Protein AF-A0A210PUD1-F1 (afdb_monomer_lite)

Radius of gyration: 19.74 Å; chains: 1; bounding box: 50×40×45 Å

Structure (mmCIF, N/CA/C/O backbone):
data_AF-A0A210PUD1-F1
#
_entry.id   AF-A0A210PUD1-F1
#
loop_
_atom_site.group_PDB
_atom_site.id
_atom_site.type_symbol
_atom_site.label_atom_id
_atom_site.label_alt_id
_atom_site.label_comp_id
_atom_site.label_asym_id
_atom_site.label_entity_id
_atom_site.label_seq_id
_atom_site.pdbx_PDB_ins_code
_atom_site.Cartn_x
_atom_site.Cartn_y
_atom_site.Cartn_z
_atom_site.occupancy
_atom_site.B_iso_or_equiv
_atom_site.auth_seq_id
_atom_site.auth_comp_id
_atom_site.auth_asym_id
_atom_site.auth_atom_id
_atom_site.pdbx_PDB_model_num
ATOM 1 N N . MET A 1 1 ? 6.496 -13.284 -6.426 1.00 46.12 1 MET A N 1
ATOM 2 C CA . MET A 1 1 ? 5.867 -13.835 -5.205 1.00 46.12 1 MET A CA 1
ATOM 3 C C . MET A 1 1 ? 4.486 -13.223 -5.067 1.00 46.12 1 MET A C 1
ATOM 5 O O . MET A 1 1 ? 4.353 -12.042 -5.348 1.00 46.12 1 MET A O 1
ATOM 9 N N . LYS A 1 2 ? 3.481 -14.015 -4.686 1.00 56.38 2 LYS A N 1
ATOM 10 C CA . LYS A 1 2 ? 2.115 -13.554 -4.416 1.00 56.38 2 LYS A CA 1
ATOM 11 C C . LYS A 1 2 ? 1.924 -13.528 -2.894 1.00 56.38 2 LYS A C 1
ATOM 13 O O . LYS A 1 2 ? 1.792 -14.590 -2.292 1.00 56.38 2 LYS A O 1
ATOM 18 N N . TYR A 1 3 ? 2.022 -12.351 -2.281 1.00 71.38 3 TYR A N 1
ATOM 19 C CA . TYR A 1 3 ? 1.874 -12.149 -0.833 1.00 71.38 3 TYR A CA 1
ATOM 20 C C . TYR A 1 3 ? 0.449 -11.671 -0.503 1.00 71.38 3 TYR A C 1
ATOM 22 O O . TYR A 1 3 ? -0.275 -11.272 -1.406 1.00 71.38 3 TYR A O 1
ATOM 30 N N . GLY A 1 4 ? 0.016 -11.742 0.759 1.00 75.88 4 GLY A N 1
ATOM 31 C CA . GLY A 1 4 ? -1.255 -11.133 1.194 1.00 75.88 4 GLY A CA 1
ATOM 32 C C . GLY A 1 4 ? -2.496 -12.032 1.203 1.00 75.88 4 GLY A C 1
ATOM 33 O O . GLY A 1 4 ? -3.573 -11.550 1.533 1.00 75.88 4 GLY A O 1
ATOM 34 N N . GLY A 1 5 ? -2.362 -13.327 0.897 1.00 85.25 5 GLY A N 1
ATOM 35 C CA . GLY A 1 5 ? -3.472 -14.288 0.957 1.00 85.25 5 GLY A CA 1
ATOM 36 C C . GLY A 1 5 ? -4.457 -14.185 -0.219 1.00 85.25 5 GLY A C 1
ATOM 37 O O . GLY A 1 5 ? -4.218 -13.431 -1.164 1.00 85.25 5 GLY A O 1
ATOM 38 N N . PRO A 1 6 ? -5.540 -14.980 -0.221 1.00 86.62 6 PRO A N 1
ATOM 39 C CA . PRO A 1 6 ? -6.568 -14.912 -1.258 1.00 86.62 6 PRO A CA 1
ATOM 40 C C . PRO A 1 6 ? -7.353 -13.591 -1.193 1.00 86.62 6 PRO A C 1
ATOM 42 O O . PRO A 1 6 ? -7.507 -13.000 -0.127 1.00 86.62 6 PRO A O 1
ATOM 45 N N . SER A 1 7 ? -7.864 -13.136 -2.339 1.00 91.19 7 SER A N 1
ATOM 46 C CA . SER A 1 7 ? -8.754 -11.974 -2.433 1.00 91.19 7 SER A CA 1
ATOM 47 C C . SER A 1 7 ? -10.137 -12.393 -2.916 1.00 91.19 7 SER A C 1
ATOM 49 O O . SER A 1 7 ? -10.264 -13.125 -3.893 1.00 91.19 7 SER A O 1
ATOM 51 N N . ASP A 1 8 ? -11.167 -11.856 -2.263 1.00 91.19 8 ASP A N 1
ATOM 52 C CA . ASP A 1 8 ? -12.570 -12.002 -2.671 1.00 91.19 8 ASP A CA 1
ATOM 53 C C . ASP A 1 8 ? -13.028 -10.850 -3.596 1.00 91.19 8 ASP A C 1
ATOM 55 O O . ASP A 1 8 ? -14.193 -10.769 -3.987 1.00 91.19 8 ASP A O 1
ATOM 59 N N . VAL A 1 9 ? -12.129 -9.911 -3.920 1.00 94.38 9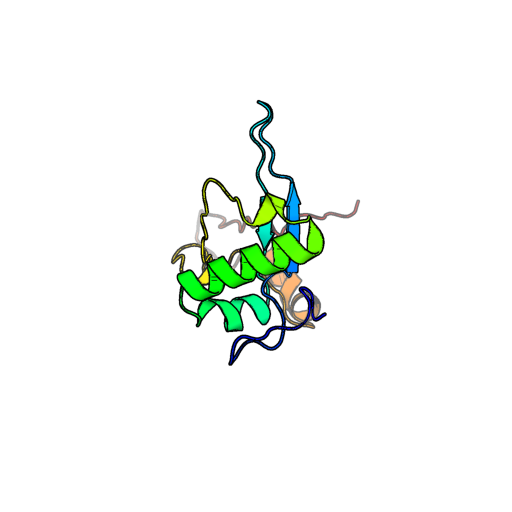 VAL A N 1
ATOM 60 C CA . VAL A 1 9 ? -12.424 -8.718 -4.725 1.00 94.38 9 VAL A CA 1
ATOM 61 C C . VAL A 1 9 ? -12.129 -8.987 -6.198 1.00 94.38 9 VAL A C 1
ATOM 63 O O . VAL A 1 9 ? -11.012 -9.335 -6.575 1.00 94.38 9 VAL A O 1
ATOM 66 N N . SER A 1 10 ? -13.135 -8.771 -7.050 1.00 95.06 10 SER A N 1
ATOM 67 C CA . SER A 1 10 ? -13.013 -8.946 -8.500 1.00 95.06 10 SER A CA 1
ATOM 68 C C . SER A 1 10 ? -11.913 -8.062 -9.096 1.00 95.06 10 SER A C 1
ATOM 70 O O . SER A 1 10 ? -11.894 -6.846 -8.893 1.00 95.06 10 SER A O 1
ATOM 72 N N . GLY A 1 11 ? -11.038 -8.670 -9.899 1.00 93.44 11 GLY A N 1
ATOM 73 C CA . GLY A 1 11 ? -9.895 -7.997 -10.523 1.00 93.44 11 GLY A CA 1
ATOM 74 C C . GLY A 1 11 ? -8.638 -7.933 -9.648 1.00 93.44 11 GLY A C 1
ATOM 75 O O . GLY A 1 11 ? -7.643 -7.366 -10.096 1.00 93.44 11 GLY A O 1
ATOM 76 N N . CYS A 1 12 ? -8.675 -8.519 -8.447 1.00 93.94 12 CYS A N 1
ATOM 77 C CA . CYS A 1 12 ? -7.529 -8.669 -7.557 1.00 93.94 12 CYS A CA 1
ATOM 78 C C . CYS A 1 12 ? -7.272 -10.159 -7.289 1.00 93.94 12 CYS A C 1
ATOM 80 O O . CYS A 1 12 ? -8.097 -10.825 -6.664 1.00 93.94 12 CYS A O 1
ATOM 82 N N . ASP A 1 13 ? -6.125 -10.677 -7.729 1.00 92.69 13 ASP A N 1
ATOM 83 C CA . ASP A 1 13 ? -5.788 -12.105 -7.612 1.00 92.69 13 ASP A CA 1
ATOM 84 C C . ASP A 1 13 ? -5.463 -12.526 -6.173 1.00 92.69 13 ASP A C 1
ATOM 86 O O . ASP A 1 13 ? -5.599 -13.694 -5.810 1.00 92.69 13 ASP A O 1
ATOM 90 N N . VAL A 1 14 ? -4.959 -11.584 -5.375 1.00 93.69 14 VAL A N 1
ATOM 91 C CA . VAL A 1 14 ? -4.518 -11.779 -3.989 1.00 93.69 14 VAL A CA 1
ATOM 92 C C . VAL A 1 14 ? -4.867 -10.566 -3.140 1.00 93.69 14 VAL A C 1
ATOM 94 O O . VAL A 1 14 ? -5.160 -9.489 -3.672 1.00 93.69 14 VAL A O 1
ATOM 97 N N . GLY A 1 15 ? -4.846 -10.743 -1.818 1.00 93.88 15 GLY A N 1
ATOM 98 C CA . GLY A 1 15 ? -5.057 -9.668 -0.855 1.00 93.88 15 GLY A CA 1
ATOM 99 C C . GLY A 1 15 ? -4.077 -8.504 -1.053 1.00 93.88 15 GLY A C 1
ATOM 100 O O . GLY A 1 15 ? -3.076 -8.636 -1.759 1.00 93.88 15 GLY A O 1
ATOM 101 N N . PRO A 1 16 ? -4.357 -7.328 -0.476 1.00 94.50 16 PRO A N 1
ATOM 102 C CA . PRO A 1 16 ? -3.605 -6.113 -0.782 1.00 94.50 16 PRO A CA 1
ATOM 103 C C . PRO A 1 16 ? -2.188 -6.097 -0.190 1.00 94.50 16 PRO A C 1
ATOM 105 O O . PRO A 1 16 ? -1.301 -5.453 -0.739 1.00 94.50 16 PRO A O 1
ATOM 108 N N . LEU A 1 17 ? -1.945 -6.797 0.919 1.00 93.62 17 LEU A N 1
ATOM 109 C CA . LEU A 1 17 ? -0.712 -6.631 1.692 1.00 93.62 17 LEU A CA 1
ATOM 110 C C . LEU A 1 17 ? 0.481 -7.369 1.059 1.00 93.62 17 LEU A C 1
ATOM 112 O O . LEU A 1 17 ? 0.475 -8.596 0.957 1.00 93.62 17 LEU A O 1
ATOM 116 N N . SER A 1 18 ? 1.533 -6.633 0.694 1.00 91.88 18 SER A N 1
ATOM 117 C CA . SER A 1 18 ? 2.841 -7.189 0.302 1.00 91.88 18 SER A CA 1
ATOM 118 C C . SER A 1 18 ? 3.856 -7.188 1.452 1.00 91.88 18 SER A C 1
ATOM 120 O O . SER A 1 18 ? 4.766 -8.016 1.468 1.00 91.88 18 SER A O 1
ATOM 122 N N . GLY A 1 19 ? 3.682 -6.303 2.435 1.00 91.75 19 GLY A N 1
ATOM 123 C CA . GLY A 1 19 ? 4.493 -6.216 3.649 1.00 91.75 19 GLY A CA 1
ATOM 124 C C . GLY A 1 19 ? 3.882 -5.245 4.657 1.00 91.75 19 GLY A C 1
ATOM 125 O O . GLY A 1 19 ? 3.134 -4.346 4.271 1.00 91.75 19 GLY A O 1
ATOM 126 N N . VAL A 1 20 ? 4.181 -5.430 5.944 1.00 93.81 20 VAL A N 1
ATOM 127 C CA . VAL A 1 20 ? 3.689 -4.565 7.027 1.00 93.81 20 VAL A CA 1
ATOM 128 C C . VAL A 1 20 ? 4.812 -4.297 8.023 1.00 93.81 20 VAL A C 1
ATOM 130 O O . VAL A 1 20 ? 5.532 -5.217 8.411 1.00 93.81 20 VAL A O 1
ATOM 133 N N . CYS A 1 21 ? 4.942 -3.042 8.442 1.00 94.25 21 CYS A N 1
ATOM 134 C CA . CYS A 1 21 ? 5.895 -2.594 9.452 1.00 94.25 21 CYS A CA 1
ATOM 135 C C . CYS A 1 21 ? 5.167 -1.940 10.630 1.00 94.25 21 CYS A C 1
ATOM 137 O O . CYS A 1 21 ? 4.181 -1.224 10.441 1.00 94.25 21 CYS A O 1
ATOM 139 N N . ASP A 1 22 ? 5.701 -2.145 11.834 1.00 95.06 22 ASP A N 1
ATOM 140 C CA . ASP A 1 22 ? 5.342 -1.348 13.005 1.00 95.06 22 ASP A CA 1
ATOM 141 C C . ASP A 1 22 ? 5.874 0.082 12.812 1.00 95.06 22 ASP A C 1
ATOM 143 O O . ASP A 1 22 ? 7.051 0.286 12.505 1.00 95.06 22 ASP A O 1
ATOM 147 N N . ALA A 1 23 ? 4.984 1.059 12.948 1.00 95.31 23 ALA A N 1
ATOM 148 C CA . ALA A 1 23 ? 5.281 2.483 12.851 1.00 95.31 23 ALA A CA 1
ATOM 149 C C . ALA A 1 23 ? 4.897 3.230 14.137 1.00 95.31 23 ALA A C 1
ATOM 151 O O . ALA A 1 23 ? 4.607 4.430 14.108 1.00 95.31 23 ALA A O 1
ATOM 152 N N . THR A 1 24 ? 4.887 2.525 15.268 1.00 94.75 24 THR A N 1
ATOM 153 C CA . THR A 1 24 ? 4.648 3.099 16.587 1.00 94.75 24 THR A CA 1
ATOM 154 C C . THR A 1 24 ? 5.632 4.232 16.828 1.00 94.75 24 THR A C 1
ATOM 156 O O . THR A 1 24 ? 6.850 4.077 16.714 1.00 94.75 24 THR A O 1
ATOM 159 N N . THR A 1 25 ? 5.103 5.411 17.146 1.00 94.44 25 THR A N 1
ATOM 160 C CA . THR A 1 25 ? 5.942 6.593 17.337 1.00 94.44 25 THR A CA 1
ATOM 161 C C . THR A 1 25 ? 6.830 6.425 18.574 1.00 94.44 25 THR A C 1
ATOM 163 O O . THR A 1 25 ? 6.453 5.719 19.511 1.00 94.44 25 THR A O 1
ATOM 166 N N . PRO A 1 26 ? 7.959 7.152 18.681 1.00 95.12 26 PRO A N 1
ATOM 167 C CA . PRO A 1 26 ? 8.783 7.133 19.894 1.00 95.12 26 PRO A CA 1
ATOM 168 C C . PRO A 1 26 ? 8.034 7.541 21.174 1.00 95.12 26 PRO A C 1
ATOM 170 O O . PRO A 1 26 ? 8.493 7.258 22.275 1.00 95.12 26 PRO A O 1
ATOM 173 N N . LYS A 1 27 ? 6.884 8.220 21.041 1.00 95.62 27 LYS A N 1
ATOM 174 C CA . LYS A 1 27 ? 6.000 8.603 22.153 1.00 95.62 27 LYS A CA 1
ATOM 175 C C . LYS A 1 27 ? 4.941 7.539 22.485 1.00 95.62 27 LYS A C 1
ATOM 177 O O . LYS A 1 27 ? 4.108 7.784 23.350 1.00 95.62 27 LYS A O 1
ATOM 182 N N . GLY A 1 28 ? 4.962 6.388 21.811 1.00 93.88 28 GLY A N 1
ATOM 183 C CA . GLY A 1 28 ? 4.074 5.255 22.068 1.00 93.88 28 GLY A CA 1
ATOM 184 C C . GLY A 1 28 ? 2.722 5.317 21.359 1.00 93.88 28 GLY A C 1
ATOM 185 O O . GLY A 1 28 ? 1.792 4.650 21.796 1.00 93.88 28 GLY A O 1
ATOM 186 N N . SER A 1 29 ? 2.572 6.115 20.295 1.00 93.75 29 SER A N 1
ATOM 187 C CA . SER A 1 29 ? 1.338 6.111 19.491 1.00 93.75 29 SER A CA 1
ATOM 188 C C . SER A 1 29 ? 1.393 4.962 18.480 1.00 93.75 29 SER A C 1
ATOM 190 O O . SER A 1 29 ? 2.232 5.045 17.582 1.00 93.75 29 SER A O 1
ATOM 192 N N . PRO A 1 30 ? 0.563 3.909 18.608 1.00 92.75 30 PRO A N 1
ATOM 193 C CA . PRO A 1 30 ? 0.664 2.718 17.771 1.00 92.75 30 PRO A CA 1
ATOM 194 C C . PRO A 1 30 ? 0.174 2.985 16.347 1.00 92.75 30 PRO A C 1
ATOM 196 O O . PRO A 1 30 ? -0.858 3.628 16.149 1.00 92.75 30 PRO A O 1
ATOM 199 N N . ALA A 1 31 ? 0.899 2.460 15.362 1.00 94.50 31 ALA A N 1
ATOM 200 C CA . ALA A 1 31 ? 0.511 2.515 13.958 1.00 94.50 31 ALA A CA 1
ATOM 201 C C . ALA A 1 31 ? 1.105 1.333 13.185 1.00 94.50 31 ALA A C 1
ATOM 203 O O . ALA A 1 31 ? 2.183 0.840 13.514 1.00 94.50 31 ALA A O 1
ATOM 204 N N . LEU A 1 32 ? 0.413 0.917 12.126 1.00 94.81 32 LEU A N 1
ATOM 205 C CA . LEU A 1 32 ? 0.923 -0.034 11.144 1.00 94.81 32 LEU A CA 1
ATOM 206 C C . LEU A 1 32 ? 1.056 0.672 9.800 1.00 94.81 32 LEU A C 1
ATOM 208 O O . LEU A 1 32 ? 0.130 1.352 9.357 1.00 94.81 32 LEU A O 1
ATOM 212 N N . VAL A 1 33 ? 2.191 0.474 9.136 1.00 95.56 33 VAL A N 1
ATOM 213 C CA . VAL A 1 33 ? 2.383 0.881 7.742 1.00 95.56 33 VAL A CA 1
ATOM 214 C C . VAL A 1 33 ? 2.344 -0.369 6.881 1.00 95.56 33 VAL A C 1
ATOM 216 O O . VAL A 1 33 ? 3.186 -1.255 7.012 1.00 95.56 33 VAL A O 1
ATOM 219 N N . ALA A 1 34 ? 1.343 -0.431 6.010 1.00 94.00 34 ALA A N 1
ATOM 220 C CA . ALA A 1 34 ? 1.140 -1.510 5.059 1.00 94.00 34 ALA A CA 1
ATOM 221 C C . ALA A 1 34 ? 1.582 -1.086 3.657 1.00 94.00 34 ALA A C 1
ATOM 223 O O . ALA A 1 34 ? 1.289 0.024 3.210 1.00 94.00 34 ALA A O 1
ATOM 224 N N . PHE A 1 35 ? 2.237 -1.997 2.946 1.00 93.81 35 PHE A N 1
ATOM 225 C CA . PHE A 1 35 ? 2.656 -1.803 1.565 1.00 93.81 35 PHE A CA 1
ATOM 226 C C . PHE A 1 35 ? 1.779 -2.619 0.616 1.00 93.81 35 PHE A C 1
ATOM 228 O O . PHE A 1 35 ? 1.461 -3.779 0.882 1.00 93.81 35 PHE A O 1
ATOM 235 N N . LEU A 1 36 ? 1.420 -1.991 -0.503 1.00 93.38 36 LEU A N 1
ATOM 236 C CA . LEU A 1 36 ? 0.878 -2.615 -1.707 1.00 93.38 36 LEU A CA 1
ATOM 237 C C . LEU A 1 36 ? 1.951 -2.415 -2.781 1.00 93.38 36 LEU A C 1
ATOM 239 O O . LEU A 1 36 ? 2.382 -1.285 -3.011 1.00 93.38 36 LEU A O 1
ATOM 243 N N . SER A 1 37 ? 2.441 -3.483 -3.411 1.00 90.06 37 SER A N 1
ATOM 244 C CA . SER A 1 37 ? 3.596 -3.387 -4.323 1.00 90.06 37 SER A CA 1
ATOM 245 C C . SER A 1 37 ? 3.437 -4.263 -5.562 1.00 90.06 37 SER A C 1
ATOM 247 O O . SER A 1 37 ? 2.737 -5.275 -5.528 1.00 90.06 37 SER A O 1
ATOM 249 N N . GLY A 1 38 ? 4.112 -3.889 -6.652 1.00 88.56 38 GLY A N 1
ATOM 250 C CA . GLY A 1 38 ? 4.101 -4.648 -7.907 1.00 88.56 38 GLY A CA 1
ATOM 251 C C . GLY A 1 38 ? 2.692 -4.827 -8.477 1.00 88.56 38 GLY A C 1
ATOM 252 O O . GLY A 1 38 ? 1.872 -3.912 -8.418 1.00 88.56 38 GLY A O 1
ATOM 253 N N . ASP A 1 39 ? 2.395 -6.025 -8.985 1.00 89.12 39 ASP A N 1
ATOM 254 C CA . ASP A 1 39 ? 1.092 -6.347 -9.584 1.00 89.12 39 ASP A CA 1
ATOM 255 C C . ASP A 1 39 ? -0.081 -6.116 -8.618 1.00 89.12 39 ASP A C 1
ATOM 257 O O . ASP A 1 39 ? -1.153 -5.685 -9.043 1.00 89.12 39 ASP A O 1
ATOM 261 N N . GLN A 1 40 ? 0.127 -6.333 -7.312 1.00 90.75 40 GLN A N 1
ATOM 262 C CA . GLN A 1 40 ? -0.894 -6.074 -6.292 1.00 90.75 40 GLN A CA 1
ATOM 263 C C . GLN A 1 40 ? -1.246 -4.586 -6.246 1.00 90.75 40 GLN A C 1
ATOM 265 O O . GLN A 1 40 ? -2.424 -4.243 -6.251 1.00 90.75 40 GLN A O 1
ATOM 270 N N . ALA A 1 41 ? -0.248 -3.697 -6.267 1.00 91.81 41 ALA A N 1
ATOM 271 C CA . ALA A 1 41 ? -0.492 -2.256 -6.289 1.00 91.81 41 ALA A CA 1
ATOM 272 C C . ALA A 1 41 ? -1.324 -1.846 -7.512 1.00 91.81 41 ALA A C 1
ATOM 274 O O . ALA A 1 41 ? -2.289 -1.105 -7.365 1.00 91.81 41 ALA A O 1
ATOM 275 N N . ILE A 1 42 ? -1.014 -2.397 -8.691 1.00 91.81 42 ILE A N 1
ATOM 276 C CA . ILE A 1 42 ? -1.729 -2.100 -9.943 1.00 91.81 42 ILE A CA 1
ATOM 277 C C . ILE A 1 42 ? -3.183 -2.591 -9.896 1.00 91.81 42 ILE A C 1
ATOM 279 O O . ILE A 1 42 ? -4.095 -1.900 -10.351 1.00 91.81 42 ILE A O 1
ATOM 283 N N . GLN A 1 43 ? -3.419 -3.803 -9.390 1.00 94.38 43 GLN A N 1
ATOM 284 C CA . GLN A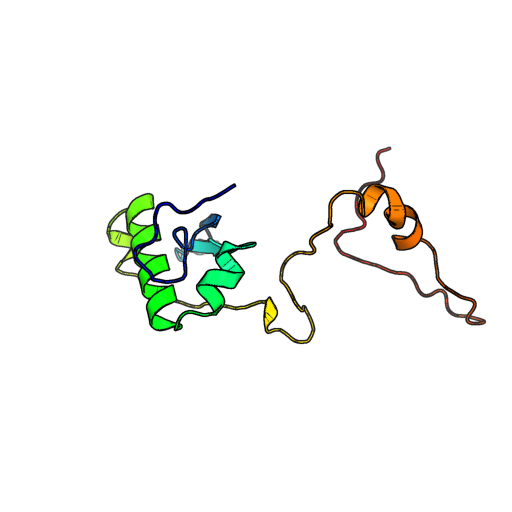 1 43 ? -4.768 -4.368 -9.300 1.00 94.38 43 GLN A CA 1
ATOM 285 C C . GLN A 1 43 ? -5.622 -3.602 -8.283 1.00 94.38 43 GLN A C 1
ATOM 287 O O . GLN A 1 43 ? -6.764 -3.235 -8.574 1.00 94.38 43 GLN A O 1
ATOM 292 N N . TRP A 1 44 ? -5.057 -3.309 -7.110 1.00 95.31 44 TRP A N 1
ATOM 293 C CA . TRP A 1 44 ? -5.768 -2.641 -6.025 1.00 95.31 44 TRP A CA 1
ATOM 294 C C . TRP A 1 44 ? -5.942 -1.131 -6.252 1.00 95.31 44 TRP A C 1
ATOM 296 O O . TRP A 1 44 ? -6.970 -0.589 -5.835 1.00 95.31 44 TRP A O 1
ATOM 306 N N . SER A 1 45 ? -5.040 -0.443 -6.963 1.00 94.44 45 SER A N 1
ATOM 307 C CA . SER A 1 45 ? -5.205 0.988 -7.293 1.00 94.44 45 SER A CA 1
ATOM 308 C C . SER A 1 45 ? -6.448 1.255 -8.151 1.00 94.44 45 SER A C 1
ATOM 310 O O . SER A 1 45 ? -7.108 2.280 -7.994 1.00 94.44 45 SER A O 1
ATOM 312 N N . ARG A 1 46 ? -6.862 0.276 -8.965 1.00 95.50 46 ARG A N 1
ATOM 313 C CA . ARG A 1 46 ? -8.090 0.332 -9.782 1.00 95.50 46 ARG A CA 1
ATOM 314 C C . ARG A 1 46 ? -9.382 0.184 -8.977 1.00 95.50 46 ARG A C 1
ATOM 316 O O . ARG A 1 46 ? -10.462 0.460 -9.497 1.00 95.50 46 ARG A O 1
ATOM 323 N N . GLN A 1 47 ? -9.298 -0.289 -7.736 1.00 97.38 47 GLN A N 1
ATOM 324 C CA . GLN A 1 47 ? -10.463 -0.446 -6.870 1.00 97.38 47 GLN A CA 1
ATOM 325 C C . GLN A 1 47 ? -10.884 0.900 -6.269 1.00 97.38 47 GLN A C 1
ATOM 327 O O . GLN A 1 47 ? -10.129 1.866 -6.241 1.00 97.38 47 GLN A O 1
ATOM 332 N N . LYS A 1 48 ? -12.108 0.982 -5.746 1.00 97.00 48 LYS A N 1
ATOM 333 C CA . LYS A 1 48 ? -12.537 2.169 -4.990 1.00 97.00 48 LYS A CA 1
ATOM 334 C C . LYS A 1 48 ? -11.779 2.245 -3.663 1.00 97.00 48 LYS A C 1
ATOM 336 O O . LYS A 1 48 ? -11.564 1.213 -3.027 1.00 97.00 48 LYS A O 1
ATOM 341 N N . ALA A 1 49 ? -11.484 3.459 -3.197 1.00 95.12 49 ALA A N 1
ATOM 342 C CA . ALA A 1 49 ? -10.779 3.691 -1.932 1.00 95.12 49 ALA A CA 1
ATOM 343 C C . ALA A 1 49 ? -11.432 2.968 -0.737 1.00 95.12 49 ALA A C 1
ATOM 345 O O . ALA A 1 49 ? -10.747 2.321 0.049 1.00 95.12 49 ALA A O 1
ATOM 346 N N . HIS A 1 50 ? -12.769 2.976 -0.633 1.00 95.44 50 HIS A N 1
ATOM 347 C CA . HIS A 1 50 ? -13.454 2.249 0.445 1.00 95.44 50 HIS A CA 1
ATOM 348 C C . HIS A 1 50 ? -13.243 0.725 0.356 1.00 95.44 50 HIS A C 1
ATOM 350 O O . HIS A 1 50 ? -13.145 0.052 1.379 1.00 95.44 50 HIS A O 1
ATOM 356 N N . THR A 1 51 ? -13.190 0.162 -0.858 1.00 96.69 51 THR A N 1
ATOM 357 C CA . THR A 1 51 ? -13.005 -1.279 -1.078 1.00 96.69 51 THR A CA 1
ATOM 358 C C . THR A 1 51 ? -11.588 -1.674 -0.694 1.00 96.69 51 THR A C 1
ATOM 360 O O . THR A 1 51 ? -11.407 -2.659 0.019 1.00 96.69 51 THR A O 1
ATOM 363 N N . ARG A 1 52 ? -10.597 -0.871 -1.107 1.00 96.31 52 ARG A N 1
ATOM 364 C CA . ARG A 1 52 ? -9.201 -1.035 -0.689 1.00 96.31 52 ARG A CA 1
ATOM 365 C C . ARG A 1 52 ? -9.054 -0.983 0.824 1.00 96.31 52 ARG A C 1
ATOM 367 O O . ARG A 1 52 ? -8.526 -1.929 1.397 1.00 96.31 52 ARG A O 1
ATOM 374 N N . LYS A 1 53 ? -9.562 0.074 1.468 1.00 95.56 53 LYS A N 1
ATOM 375 C CA . LYS A 1 53 ? -9.497 0.242 2.926 1.00 95.56 53 LYS A CA 1
ATOM 376 C C . LYS A 1 53 ? -10.046 -0.985 3.649 1.00 95.56 53 LYS A C 1
ATOM 378 O O . LYS A 1 53 ? -9.370 -1.539 4.508 1.00 95.56 53 LYS A O 1
ATOM 383 N N . ASN A 1 54 ? -11.240 -1.442 3.271 1.00 94.88 54 ASN A N 1
ATOM 384 C CA . ASN A 1 54 ? -11.861 -2.607 3.901 1.00 94.88 54 ASN A CA 1
ATOM 385 C C . ASN A 1 54 ? -11.029 -3.881 3.711 1.00 94.88 54 ASN A C 1
ATOM 387 O O . ASN A 1 54 ? -10.882 -4.654 4.652 1.00 94.88 54 ASN A O 1
ATOM 391 N N . ALA A 1 55 ? -10.458 -4.090 2.523 1.00 95.12 55 ALA A N 1
ATOM 392 C CA . ALA A 1 55 ? -9.589 -5.234 2.269 1.00 95.12 55 ALA A CA 1
ATOM 393 C C . ALA A 1 55 ? -8.286 -5.165 3.081 1.00 95.12 55 ALA A C 1
ATOM 395 O O . ALA A 1 55 ? -7.865 -6.175 3.634 1.00 95.12 55 ALA A O 1
ATOM 396 N N . VAL A 1 56 ? -7.678 -3.981 3.204 1.00 95.12 56 VAL A N 1
ATOM 397 C CA . VAL A 1 56 ? -6.474 -3.768 4.023 1.00 95.12 56 VAL A CA 1
ATOM 398 C C . VAL A 1 56 ? -6.758 -4.055 5.493 1.00 95.12 56 VAL A C 1
ATOM 400 O O . VAL A 1 56 ? -5.974 -4.760 6.127 1.00 95.12 56 VAL A O 1
ATOM 403 N N . LEU A 1 57 ? -7.877 -3.562 6.030 1.00 94.50 57 LEU A N 1
ATOM 404 C CA . LEU A 1 57 ? -8.271 -3.824 7.416 1.00 94.50 57 LEU A CA 1
ATOM 405 C C . LEU A 1 57 ? -8.582 -5.306 7.641 1.00 94.50 57 LEU A C 1
ATOM 407 O O . LEU A 1 57 ? -8.049 -5.878 8.583 1.00 94.50 57 LEU A O 1
ATOM 411 N N . LYS A 1 58 ? -9.342 -5.949 6.743 1.00 93.31 58 LYS A N 1
ATOM 412 C CA . LYS A 1 58 ? -9.622 -7.394 6.807 1.00 93.31 58 LYS A CA 1
ATOM 413 C C . LYS A 1 58 ? -8.328 -8.209 6.825 1.00 93.31 58 LYS A C 1
ATOM 415 O O . LYS A 1 58 ? -8.117 -8.993 7.740 1.00 93.31 58 LYS A O 1
ATOM 420 N N . SER A 1 59 ? -7.426 -7.972 5.872 1.00 93.12 59 SER A N 1
ATOM 421 C CA . SER A 1 59 ? -6.143 -8.677 5.844 1.00 93.12 59 SER A CA 1
ATOM 422 C C . SER A 1 59 ? -5.304 -8.382 7.088 1.00 93.12 59 SER A C 1
ATOM 424 O O . SER A 1 59 ? -4.673 -9.285 7.622 1.00 93.12 59 SER A O 1
ATOM 426 N N . SER A 1 60 ? -5.314 -7.146 7.593 1.00 92.94 60 SER A N 1
ATOM 427 C CA . SER A 1 60 ? -4.612 -6.806 8.838 1.00 92.94 60 SER A CA 1
ATOM 428 C C . SER A 1 60 ? -5.185 -7.573 10.031 1.00 92.94 60 SER A C 1
ATOM 430 O O . SER A 1 60 ? -4.425 -8.061 10.861 1.00 92.94 60 SER A O 1
ATOM 432 N N . THR A 1 61 ? -6.502 -7.749 10.092 1.00 93.00 61 THR A N 1
ATOM 433 C CA . THR A 1 61 ? -7.172 -8.563 11.110 1.00 93.00 61 THR A CA 1
ATOM 434 C C . THR A 1 61 ? -6.795 -10.031 11.023 1.00 93.00 61 THR A C 1
ATOM 436 O O . THR A 1 61 ? -6.536 -10.649 12.055 1.00 93.00 61 THR A O 1
ATOM 439 N N . ASP A 1 62 ? -6.694 -10.576 9.812 1.00 91.19 62 ASP A N 1
ATOM 440 C CA . ASP A 1 62 ? -6.289 -11.967 9.602 1.00 91.19 62 ASP A CA 1
ATOM 441 C C . ASP A 1 62 ? -4.861 -12.233 10.122 1.00 91.19 62 ASP A C 1
ATOM 443 O O . ASP A 1 62 ? -4.581 -13.321 10.627 1.00 91.19 62 ASP A O 1
ATOM 447 N N . PHE A 1 63 ? -3.959 -11.243 10.044 1.00 90.06 63 PHE A N 1
ATOM 448 C CA . PHE A 1 63 ? -2.568 -11.377 10.501 1.00 90.06 63 PHE A CA 1
ATOM 449 C C . PHE A 1 63 ? -2.336 -10.970 11.965 1.00 90.06 63 PHE A C 1
ATOM 451 O O . PHE A 1 63 ? -1.559 -11.624 12.659 1.00 90.06 63 PHE A O 1
ATOM 458 N N . PHE A 1 64 ? -2.966 -9.889 12.432 1.00 91.31 64 PHE A N 1
ATOM 459 C CA . PHE A 1 64 ? -2.680 -9.259 13.731 1.00 91.31 64 PHE A CA 1
ATOM 460 C C . PHE A 1 64 ? -3.816 -9.407 14.754 1.00 91.31 64 PHE A C 1
ATOM 462 O O . PHE A 1 64 ? -3.634 -9.078 15.926 1.00 91.31 64 PHE A O 1
ATOM 469 N N . GLY A 1 65 ? -4.972 -9.926 14.338 1.00 92.25 65 GLY A N 1
ATOM 470 C CA . GLY A 1 65 ? -6.151 -10.117 15.178 1.00 92.25 65 GLY A CA 1
ATOM 471 C C . GLY A 1 65 ? -7.171 -8.979 15.094 1.00 92.25 65 GLY A C 1
ATOM 472 O O . GLY A 1 65 ? -6.945 -7.928 14.496 1.00 92.25 65 GLY A O 1
ATOM 473 N N . SER A 1 66 ? -8.323 -9.190 15.736 1.00 93.69 66 SER A N 1
ATOM 474 C CA . SER A 1 66 ? -9.532 -8.351 15.619 1.00 93.69 66 SER A CA 1
ATOM 475 C C . SER A 1 66 ? -9.355 -6.878 15.991 1.00 93.69 66 SER A C 1
ATOM 477 O O . SER A 1 66 ? -10.126 -6.038 15.537 1.00 93.69 66 SER A O 1
ATOM 479 N N . GLN A 1 67 ? -8.330 -6.530 16.772 1.00 89.00 67 GLN A N 1
ATOM 480 C CA . GLN A 1 67 ? -8.042 -5.134 17.120 1.00 89.00 67 GLN A CA 1
ATOM 481 C C . GLN A 1 67 ? -7.694 -4.276 15.892 1.00 89.00 67 GLN A C 1
ATOM 483 O O . GLN A 1 67 ? -7.902 -3.061 15.921 1.00 89.00 67 GLN A O 1
ATOM 488 N N . ALA A 1 68 ? -7.219 -4.888 14.802 1.00 88.81 68 ALA A N 1
ATOM 489 C CA . ALA A 1 68 ? -6.937 -4.182 13.557 1.00 88.81 68 ALA A CA 1
ATOM 490 C C . ALA A 1 68 ? -8.208 -3.651 12.860 1.00 88.81 68 ALA A C 1
ATOM 492 O O . ALA A 1 68 ? -8.123 -2.655 12.142 1.00 88.81 68 ALA A O 1
ATOM 493 N N . GLU A 1 69 ? -9.391 -4.235 13.105 1.00 86.62 69 GLU A N 1
ATOM 494 C CA . GLU A 1 69 ? -10.661 -3.716 12.564 1.00 86.62 69 GLU A CA 1
ATOM 495 C C . GLU A 1 69 ? -11.042 -2.371 13.187 1.00 86.62 69 GLU A C 1
ATOM 497 O O 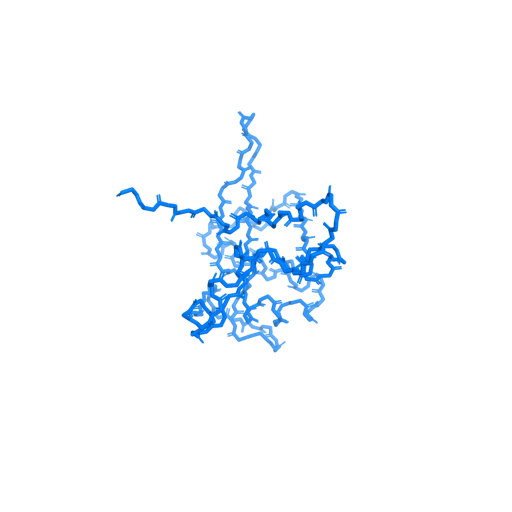. GLU A 1 69 ? -11.647 -1.520 12.535 1.00 86.62 69 GLU A O 1
ATOM 502 N N . THR A 1 70 ? -10.652 -2.152 14.444 1.00 86.56 70 THR A N 1
ATOM 503 C CA . THR A 1 70 ? -10.944 -0.934 15.212 1.00 86.56 70 THR A CA 1
ATOM 504 C C . THR A 1 70 ? -9.890 0.154 15.001 1.00 86.56 70 THR A C 1
ATOM 506 O O . THR A 1 70 ? -9.449 0.815 15.940 1.00 86.56 70 THR A O 1
ATOM 509 N N . CYS A 1 71 ? -9.451 0.327 13.757 1.00 88.75 71 CYS A N 1
ATOM 510 C CA . CYS A 1 71 ? -8.466 1.332 13.386 1.00 88.75 71 CYS A CA 1
ATOM 511 C C . CYS A 1 71 ? -9.017 2.752 13.616 1.00 88.75 71 CYS A C 1
ATOM 513 O O . CYS A 1 71 ? -10.076 3.102 13.093 1.00 88.75 71 CYS A O 1
ATOM 515 N N . LEU A 1 72 ? -8.296 3.567 14.397 1.00 91.81 72 LEU A N 1
ATOM 516 C CA . LEU A 1 72 ? -8.716 4.931 14.744 1.00 91.81 72 LEU A CA 1
ATOM 517 C C . LEU A 1 72 ? -8.677 5.881 13.544 1.00 91.81 72 LEU A C 1
ATOM 519 O O . LEU A 1 72 ? -9.556 6.728 13.405 1.00 91.81 72 LEU A O 1
ATOM 523 N N . ASP A 1 73 ? -7.661 5.743 12.695 1.00 93.06 73 ASP A N 1
ATOM 524 C CA . ASP A 1 73 ? -7.486 6.571 11.510 1.00 93.06 73 ASP A CA 1
ATOM 525 C C . ASP A 1 73 ? -6.791 5.783 10.398 1.00 93.06 73 ASP A C 1
ATOM 527 O O . ASP A 1 73 ? -5.934 4.940 10.658 1.00 93.06 73 ASP A O 1
ATOM 531 N N . TYR A 1 74 ? -7.171 6.055 9.153 1.00 94.88 74 TYR A N 1
ATOM 532 C CA . TYR A 1 74 ? -6.656 5.366 7.977 1.00 94.88 74 TYR A CA 1
ATOM 533 C C . TYR A 1 74 ? -6.290 6.376 6.901 1.00 94.88 74 TYR A C 1
ATOM 535 O O . TYR A 1 74 ? -7.143 7.123 6.420 1.00 94.88 74 TYR A O 1
ATOM 543 N N . PHE A 1 75 ? -5.040 6.306 6.461 1.00 95.00 75 PHE A N 1
ATOM 544 C CA . PHE A 1 75 ? -4.515 7.106 5.371 1.00 95.00 75 PHE A CA 1
ATOM 545 C C . PHE A 1 75 ? -3.836 6.199 4.342 1.00 95.00 75 PHE A C 1
ATOM 547 O O . PHE A 1 75 ? -3.093 5.289 4.705 1.00 95.00 75 PHE A O 1
ATOM 554 N N . GLU A 1 76 ? -4.072 6.468 3.059 1.00 94.94 76 GLU A N 1
ATOM 555 C CA . GLU A 1 76 ? -3.387 5.808 1.948 1.00 94.94 76 GLU A CA 1
ATOM 556 C C . GLU A 1 76 ? -2.766 6.853 1.015 1.00 94.94 76 GLU A C 1
ATOM 558 O O . GLU A 1 76 ? -3.307 7.944 0.829 1.00 94.94 76 GLU A O 1
ATOM 563 N N . LYS A 1 77 ? -1.625 6.507 0.416 1.00 93.38 77 LYS A N 1
ATOM 564 C CA . LYS A 1 77 ? -0.962 7.310 -0.612 1.00 93.38 77 LYS A CA 1
ATOM 565 C C . LYS A 1 77 ? -0.603 6.410 -1.784 1.00 93.38 77 LYS A C 1
ATOM 567 O O . LYS A 1 77 ? 0.208 5.499 -1.630 1.00 93.38 77 LYS A O 1
ATOM 572 N N . ASP A 1 78 ? -1.182 6.699 -2.945 1.00 91.94 78 ASP A N 1
ATOM 573 C CA . ASP A 1 78 ? -0.690 6.155 -4.203 1.00 91.94 78 ASP A CA 1
ATOM 574 C C . ASP A 1 78 ? 0.489 7.012 -4.675 1.00 91.94 78 ASP A C 1
ATOM 576 O O . ASP A 1 78 ? 0.359 8.210 -4.939 1.00 91.94 78 ASP A O 1
ATOM 580 N N . TRP A 1 79 ? 1.672 6.406 -4.698 1.00 90.62 79 TRP A N 1
ATOM 581 C CA . TRP A 1 79 ? 2.895 7.065 -5.150 1.00 90.62 79 TRP A CA 1
ATOM 582 C C . TRP A 1 79 ? 3.026 7.085 -6.674 1.00 90.62 79 TRP A C 1
ATOM 584 O O . TRP A 1 79 ? 3.798 7.889 -7.185 1.00 90.62 79 TRP A O 1
ATOM 594 N N . SER A 1 80 ? 2.282 6.236 -7.392 1.00 86.31 80 SER A N 1
ATOM 595 C CA . SER A 1 80 ? 2.271 6.229 -8.861 1.00 86.31 80 SER A CA 1
ATOM 596 C C . SER A 1 80 ? 1.527 7.429 -9.447 1.00 86.31 80 SER A C 1
ATOM 598 O O . SER A 1 80 ? 1.805 7.836 -10.569 1.00 86.31 80 SER A O 1
ATOM 600 N N . GLU A 1 81 ? 0.626 8.032 -8.668 1.00 89.00 81 GLU A N 1
ATOM 601 C CA . GLU A 1 81 ? -0.092 9.254 -9.044 1.00 89.00 81 GLU A CA 1
ATOM 602 C C . GLU A 1 81 ? 0.676 10.537 -8.690 1.00 89.00 81 GLU A C 1
ATOM 604 O O . GLU A 1 81 ? 0.231 11.637 -9.021 1.00 89.00 81 GLU A O 1
ATOM 609 N N . GLU A 1 82 ? 1.812 10.436 -7.992 1.00 88.19 82 GLU A N 1
ATOM 610 C CA . GLU A 1 82 ? 2.629 11.611 -7.701 1.00 88.19 82 GLU A CA 1
ATOM 611 C C . GLU A 1 82 ? 3.464 11.993 -8.929 1.00 88.19 82 GLU A C 1
ATOM 613 O O . GLU A 1 82 ? 4.375 11.267 -9.316 1.00 88.19 82 GLU A O 1
ATOM 618 N N . LEU A 1 83 ? 3.182 13.162 -9.503 1.00 87.12 83 LEU A N 1
ATOM 619 C CA . LEU A 1 83 ? 3.856 13.725 -10.670 1.00 87.12 83 LEU A CA 1
ATOM 620 C C . LEU A 1 83 ? 5.390 13.762 -10.575 1.00 87.12 83 LEU A C 1
ATOM 622 O O . LEU A 1 83 ? 6.062 13.617 -11.589 1.00 87.12 83 LEU A O 1
ATOM 626 N N . PHE A 1 84 ? 5.958 14.008 -9.394 1.00 85.75 84 PHE A N 1
ATOM 627 C CA . PHE A 1 84 ? 7.411 14.182 -9.247 1.00 85.75 84 PHE A CA 1
ATOM 628 C C . PHE A 1 84 ? 8.147 12.911 -8.826 1.00 85.75 84 PHE A C 1
ATOM 630 O O . PHE A 1 84 ? 9.378 12.902 -8.798 1.00 85.75 84 PHE A O 1
ATOM 637 N N . ILE A 1 85 ? 7.407 11.869 -8.451 1.00 81.19 85 ILE A N 1
ATOM 638 C CA . ILE A 1 85 ? 7.961 10.607 -7.951 1.00 81.19 85 ILE A CA 1
ATOM 639 C C . ILE A 1 85 ? 7.660 9.472 -8.938 1.00 81.19 85 ILE A C 1
ATOM 641 O O . ILE A 1 85 ? 8.496 8.594 -9.109 1.00 81.19 85 ILE A O 1
ATOM 645 N N . GLU A 1 86 ? 6.492 9.496 -9.592 1.00 77.19 86 GLU A N 1
ATOM 646 C CA . GLU A 1 86 ? 6.005 8.536 -10.599 1.00 77.19 86 GLU A CA 1
ATOM 647 C C . GLU A 1 86 ? 6.054 7.051 -10.150 1.00 77.19 86 GLU A C 1
ATOM 649 O O . GLU A 1 86 ? 5.879 6.130 -10.948 1.00 77.19 86 GLU A O 1
ATOM 654 N N . GLY A 1 87 ? 6.255 6.800 -8.849 1.00 79.56 87 GLY A N 1
ATOM 655 C CA . GLY A 1 87 ? 6.395 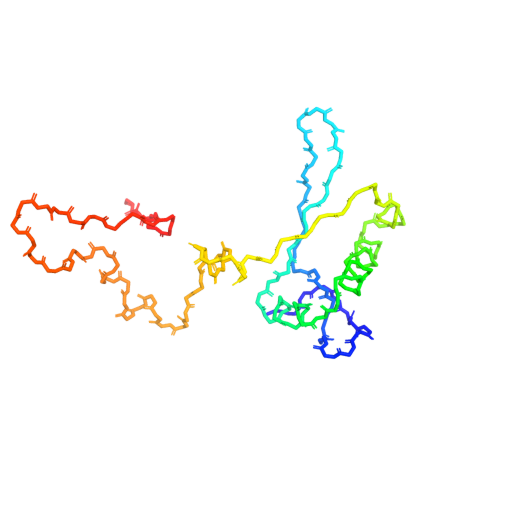5.482 -8.224 1.00 79.56 87 GLY A CA 1
ATOM 656 C C . GLY A 1 87 ? 7.341 5.485 -7.010 1.00 79.56 87 GLY A C 1
ATOM 657 O O . GLY A 1 87 ? 8.376 6.136 -7.007 1.00 79.56 87 GLY A O 1
ATOM 658 N N . ALA A 1 88 ? 7.009 4.749 -5.942 1.00 71.81 88 ALA A N 1
ATOM 659 C CA . ALA A 1 88 ? 7.699 4.895 -4.646 1.00 71.81 88 ALA A CA 1
ATOM 660 C C . ALA A 1 88 ? 9.128 4.315 -4.588 1.00 71.81 88 ALA A C 1
ATOM 662 O O . ALA A 1 88 ? 9.974 4.811 -3.847 1.00 71.81 88 ALA A O 1
ATOM 663 N N . LEU A 1 89 ? 9.377 3.223 -5.313 1.00 76.50 89 LEU A N 1
ATOM 664 C CA . LEU A 1 89 ? 10.657 2.517 -5.367 1.00 76.50 89 LEU A CA 1
ATOM 665 C C . LEU A 1 89 ? 10.978 2.231 -6.827 1.00 76.50 89 LEU A C 1
ATOM 667 O O . LEU A 1 89 ? 10.134 1.707 -7.558 1.00 76.50 89 LEU A O 1
ATOM 671 N N . ALA A 1 90 ? 12.198 2.562 -7.234 1.00 75.50 90 ALA A N 1
ATOM 672 C CA . ALA A 1 90 ? 12.665 2.265 -8.571 1.00 75.50 90 ALA A CA 1
ATOM 673 C C . ALA A 1 90 ? 12.770 0.745 -8.776 1.00 75.50 90 ALA A C 1
ATOM 675 O O . ALA A 1 90 ? 13.148 -0.025 -7.889 1.00 75.50 90 ALA A O 1
ATOM 676 N N . ALA A 1 91 ? 12.356 0.312 -9.964 1.00 76.31 91 ALA A N 1
ATOM 677 C CA . ALA A 1 91 ? 12.354 -1.079 -10.374 1.00 76.31 91 ALA A CA 1
ATOM 678 C C . ALA A 1 91 ? 13.227 -1.230 -11.618 1.00 76.31 91 ALA A C 1
ATOM 680 O O . ALA A 1 91 ? 13.101 -0.476 -12.581 1.00 76.31 91 ALA A O 1
ATOM 681 N N . VAL A 1 92 ? 14.094 -2.241 -11.613 1.00 81.69 92 VAL A N 1
ATOM 682 C CA . VAL A 1 92 ? 14.968 -2.562 -12.742 1.00 81.69 92 VAL A CA 1
ATOM 683 C C . VAL A 1 92 ? 14.528 -3.871 -13.379 1.00 81.69 92 VAL A C 1
ATOM 685 O O . VAL A 1 92 ? 14.337 -4.883 -12.703 1.00 81.69 92 VAL A O 1
ATOM 688 N N . SER A 1 93 ? 14.361 -3.864 -14.699 1.00 84.88 93 SER A N 1
ATOM 689 C CA . SER A 1 93 ? 14.049 -5.084 -15.437 1.00 84.88 93 SER A CA 1
ATOM 690 C C . SER A 1 93 ? 15.256 -6.024 -15.477 1.00 84.88 93 SER A C 1
ATOM 692 O O . SER A 1 93 ? 16.416 -5.624 -15.322 1.00 84.88 93 SER A O 1
ATOM 694 N N . THR A 1 94 ? 14.996 -7.315 -15.684 1.00 90.94 94 THR A N 1
ATOM 695 C CA . THR A 1 94 ? 16.060 -8.315 -15.798 1.00 90.94 94 THR A CA 1
ATOM 696 C C . THR A 1 94 ? 17.030 -7.936 -16.918 1.00 90.94 94 THR A C 1
ATOM 698 O O . THR A 1 94 ? 16.628 -7.634 -18.036 1.00 90.94 94 THR A O 1
ATOM 701 N N . GLY A 1 95 ? 18.328 -7.943 -16.610 1.00 90.50 95 GLY A N 1
ATOM 702 C CA . GLY A 1 95 ? 19.378 -7.552 -17.552 1.00 90.50 95 GLY A CA 1
ATOM 703 C C . GLY A 1 95 ? 19.613 -6.041 -17.674 1.00 90.50 95 GLY A C 1
ATOM 704 O O . GLY A 1 95 ? 20.658 -5.660 -18.197 1.00 90.50 95 GLY A O 1
ATOM 705 N N . ALA A 1 96 ? 18.738 -5.177 -17.140 1.00 89.56 96 ALA A N 1
ATOM 706 C CA . ALA A 1 96 ? 18.923 -3.724 -17.214 1.00 89.56 96 ALA A CA 1
ATOM 707 C C . ALA A 1 96 ? 20.206 -3.272 -16.511 1.00 89.56 96 ALA A C 1
ATOM 709 O O . ALA A 1 96 ? 21.024 -2.580 -17.109 1.00 89.56 96 ALA A O 1
ATOM 710 N N . LEU A 1 97 ? 20.446 -3.749 -15.286 1.00 88.75 97 LEU A N 1
ATOM 711 C CA . LEU A 1 97 ? 21.695 -3.461 -14.575 1.00 88.75 97 LEU A CA 1
ATOM 712 C C . LEU A 1 97 ? 22.920 -3.968 -15.347 1.00 88.75 97 LEU A C 1
ATOM 714 O O . LEU A 1 97 ? 23.915 -3.264 -15.463 1.00 88.75 97 LEU A O 1
ATOM 718 N N . ARG A 1 98 ? 22.846 -5.169 -15.935 1.00 88.88 98 ARG A N 1
ATOM 719 C CA . ARG A 1 98 ? 23.964 -5.729 -16.709 1.00 88.88 98 ARG A CA 1
ATOM 720 C C . ARG A 1 98 ? 24.304 -4.873 -17.929 1.00 88.88 98 ARG A C 1
ATOM 722 O O . ARG A 1 98 ? 25.482 -4.699 -18.224 1.00 88.88 98 ARG A O 1
ATOM 729 N N . ASN A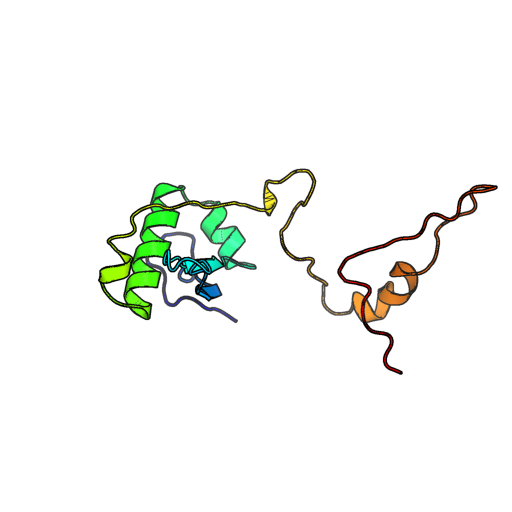 1 99 ? 23.288 -4.390 -18.634 1.00 91.06 99 ASN A N 1
ATOM 730 C CA . ASN A 1 99 ? 23.461 -3.738 -19.928 1.00 91.06 99 ASN A CA 1
ATOM 731 C C . ASN A 1 99 ? 23.610 -2.213 -19.821 1.00 91.06 99 ASN A C 1
ATOM 733 O O . ASN A 1 99 ? 24.193 -1.612 -20.718 1.00 91.06 99 ASN A O 1
ATOM 737 N N . PHE A 1 100 ? 23.111 -1.590 -18.746 1.00 86.06 100 PHE A N 1
ATOM 738 C CA . PHE A 1 100 ? 22.985 -0.131 -18.654 1.00 86.06 100 PHE A CA 1
ATOM 739 C C . PHE A 1 100 ? 23.523 0.491 -17.357 1.00 86.06 100 PHE A C 1
ATOM 741 O O . PHE A 1 100 ? 23.585 1.715 -17.279 1.00 86.06 100 PHE A O 1
ATOM 748 N N . ALA A 1 101 ? 23.965 -0.288 -16.357 1.00 85.69 101 ALA A N 1
ATOM 749 C CA . ALA A 1 101 ? 24.430 0.298 -15.090 1.00 85.69 101 ALA A CA 1
ATOM 750 C C . ALA A 1 101 ? 25.646 1.227 -15.246 1.00 85.69 101 ALA A C 1
ATOM 752 O O . ALA A 1 101 ? 25.759 2.192 -14.497 1.00 85.69 101 ALA A O 1
ATOM 753 N N . ALA A 1 102 ? 26.531 0.975 -16.220 1.00 83.81 102 ALA A N 1
ATOM 754 C CA . ALA A 1 102 ? 27.692 1.835 -16.474 1.00 83.81 102 ALA A CA 1
ATOM 755 C C . ALA A 1 102 ? 27.276 3.278 -16.819 1.00 83.81 102 ALA A C 1
ATOM 757 O O . ALA A 1 102 ? 27.837 4.231 -16.284 1.00 83.81 102 ALA A O 1
ATOM 758 N N . GLY A 1 103 ? 26.212 3.439 -17.611 1.00 82.81 103 GLY A N 1
ATOM 759 C CA . GLY A 1 103 ? 25.716 4.747 -18.037 1.00 82.81 103 GLY A CA 1
ATOM 760 C C . GLY A 1 103 ? 25.100 5.592 -16.916 1.00 82.81 103 GLY A C 1
ATOM 761 O O . GLY A 1 103 ? 24.994 6.804 -17.073 1.00 82.81 103 GLY A O 1
ATOM 762 N N . LEU A 1 104 ? 24.729 4.993 -15.775 1.00 80.50 104 LEU A N 1
ATOM 763 C CA . LEU A 1 104 ? 24.112 5.715 -14.649 1.00 80.50 104 LEU A CA 1
ATOM 764 C C . LEU A 1 104 ? 25.074 6.694 -13.965 1.00 80.50 104 LEU A C 1
ATOM 766 O O . LEU A 1 104 ? 24.635 7.674 -13.369 1.00 80.50 104 LEU A O 1
ATOM 770 N N . GLN A 1 105 ? 26.379 6.423 -14.032 1.00 76.94 105 GLN A N 1
ATOM 771 C CA . GLN A 1 105 ? 27.420 7.261 -13.426 1.00 76.94 105 GLN A CA 1
ATOM 772 C C . GLN A 1 105 ? 28.176 8.099 -14.464 1.00 76.94 105 GLN A C 1
ATOM 774 O O . GLN A 1 105 ? 28.972 8.966 -14.098 1.00 76.94 105 GLN A O 1
ATOM 779 N N . GLU A 1 106 ? 27.947 7.849 -15.753 1.00 75.56 106 GLU A N 1
ATOM 780 C CA . GLU A 1 106 ? 28.638 8.538 -16.834 1.00 75.56 106 GLU A CA 1
ATOM 781 C C . GLU A 1 106 ? 27.972 9.892 -17.120 1.00 75.56 106 GLU A C 1
ATOM 783 O O . GLU A 1 106 ? 26.793 9.937 -17.489 1.00 75.56 106 GLU A O 1
ATOM 788 N N . PRO A 1 107 ? 28.700 11.017 -16.984 1.00 73.12 107 PRO A N 1
ATOM 789 C CA . PRO A 1 107 ? 28.163 12.323 -17.332 1.00 73.12 107 PRO A CA 1
ATOM 790 C C . PRO A 1 107 ? 27.862 12.378 -18.832 1.00 73.12 107 PRO A C 1
ATOM 792 O O . PRO A 1 107 ? 28.731 12.127 -19.667 1.00 73.12 107 PRO A O 1
ATOM 795 N N . GLN A 1 108 ? 26.627 12.736 -19.175 1.00 69.00 108 GLN A N 1
ATOM 796 C CA . GLN A 1 108 ? 26.182 12.811 -20.563 1.00 69.00 108 GLN A CA 1
ATOM 797 C C . GLN A 1 108 ? 26.376 14.232 -21.111 1.00 69.00 108 GLN A C 1
ATOM 799 O O . GLN A 1 108 ? 25.804 15.198 -20.606 1.00 69.00 108 GLN A O 1
ATOM 804 N N . GLY A 1 109 ? 27.175 14.361 -22.174 1.00 66.31 109 GLY A N 1
ATOM 805 C CA . GLY A 1 109 ? 27.394 15.619 -22.895 1.00 66.31 109 GLY A CA 1
ATOM 806 C C . GLY A 1 109 ? 28.465 16.552 -22.309 1.00 66.31 109 GLY A C 1
ATOM 807 O O . GLY A 1 109 ? 29.121 16.277 -21.309 1.00 66.31 109 GLY A O 1
ATOM 808 N N . ARG A 1 110 ? 28.672 17.680 -23.001 1.00 58.59 110 ARG A N 1
ATOM 809 C CA . ARG A 1 110 ? 29.669 18.716 -22.688 1.00 58.59 110 ARG A CA 1
ATOM 810 C C . ARG A 1 110 ? 28.987 20.077 -22.586 1.00 58.59 110 ARG A C 1
ATOM 812 O O . ARG A 1 110 ? 28.888 20.790 -23.579 1.00 58.59 110 ARG A O 1
ATOM 819 N N . SER A 1 111 ? 28.554 20.450 -21.388 1.00 45.56 111 SER A N 1
ATOM 820 C CA . SER A 1 111 ? 28.307 21.859 -21.082 1.00 45.56 111 SER A CA 1
ATOM 821 C C . SER A 1 111 ? 29.603 22.459 -20.560 1.00 45.56 111 SER A C 1
ATOM 823 O O . SER A 1 111 ? 30.098 22.089 -19.495 1.00 45.56 111 SER A O 1
ATOM 825 N N . LEU A 1 112 ? 30.180 23.367 -21.348 1.00 48.47 112 LEU A N 1
ATOM 826 C CA . LEU A 1 112 ? 31.258 24.250 -20.914 1.00 48.47 112 LEU A CA 1
ATOM 827 C C . LEU A 1 112 ? 30.878 24.834 -19.535 1.00 48.47 112 LEU A C 1
ATOM 829 O O . LEU A 1 112 ? 29.875 25.525 -19.399 1.00 48.47 112 LEU A O 1
ATOM 833 N N . SER A 1 113 ? 31.673 24.506 -18.513 1.00 49.38 113 SER A N 1
ATOM 834 C CA . SER A 1 113 ? 31.601 25.004 -17.128 1.00 49.38 113 SER A CA 1
ATOM 835 C C . SER A 1 113 ? 30.566 24.422 -16.141 1.00 49.38 113 SER A C 1
ATOM 8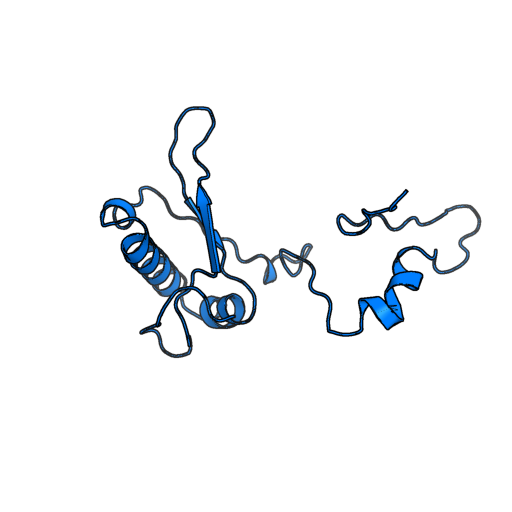37 O O . SER A 1 113 ? 30.505 24.912 -15.013 1.00 49.38 113 SER A O 1
ATOM 839 N N . SER A 1 114 ? 29.811 23.361 -16.440 1.00 46.22 114 SER A N 1
ATOM 840 C CA . SER A 1 114 ? 28.981 22.708 -15.401 1.00 46.22 114 SER A CA 1
ATOM 841 C C . SER A 1 114 ? 28.945 21.188 -15.554 1.00 46.22 114 SER A C 1
ATOM 843 O O . SER A 1 114 ? 28.392 20.642 -16.503 1.00 46.22 114 SER A O 1
ATOM 845 N N . ARG A 1 115 ? 29.573 20.485 -14.601 1.00 54.34 115 ARG A N 1
ATOM 846 C CA . ARG A 1 115 ? 29.468 19.027 -14.467 1.00 54.34 115 ARG A CA 1
ATOM 847 C C . ARG A 1 115 ? 28.074 18.719 -13.921 1.00 54.34 115 ARG A C 1
ATOM 849 O O . ARG A 1 115 ? 27.826 18.976 -12.747 1.00 54.34 115 ARG A O 1
ATOM 856 N N . ILE A 1 116 ? 27.170 18.198 -14.748 1.00 58.53 116 ILE A N 1
ATOM 857 C CA . ILE A 1 116 ? 25.916 17.626 -14.245 1.00 58.53 116 ILE A CA 1
ATOM 858 C C . ILE A 1 116 ? 26.278 16.287 -13.601 1.00 58.53 116 ILE A C 1
ATOM 860 O O . ILE A 1 116 ? 26.732 15.368 -14.279 1.00 58.53 116 ILE A O 1
ATOM 864 N N . CYS A 1 117 ? 26.146 16.214 -12.279 1.00 56.59 117 CYS A N 1
ATOM 865 C CA . CYS A 1 117 ? 26.317 14.990 -11.508 1.00 56.59 117 CYS A CA 1
ATOM 866 C C . CYS A 1 117 ? 24.938 14.378 -11.269 1.00 56.59 117 CYS A C 1
ATOM 868 O O . CYS A 1 117 ? 24.034 15.071 -10.802 1.00 56.59 117 CYS A O 1
ATOM 870 N N . VAL A 1 118 ? 24.780 13.094 -11.576 1.00 60.34 118 VAL A N 1
ATOM 871 C CA . VAL A 1 118 ? 23.570 12.342 -11.242 1.00 60.34 118 VAL A CA 1
ATOM 872 C C . VAL A 1 118 ? 23.741 11.799 -9.826 1.00 60.34 118 VAL A C 1
ATOM 874 O O . VAL A 1 118 ? 24.641 11.003 -9.571 1.00 60.34 118 VAL A O 1
ATOM 877 N N . CYS A 1 119 ? 22.900 12.257 -8.900 1.00 54.19 119 CYS A N 1
ATOM 878 C CA . CYS A 1 119 ? 22.815 11.728 -7.541 1.00 54.19 119 CYS A CA 1
ATOM 879 C C . CYS A 1 119 ? 21.441 11.073 -7.380 1.00 54.19 119 CYS A C 1
ATOM 881 O O . CYS A 1 119 ? 20.433 11.775 -7.355 1.00 54.19 119 CYS A O 1
ATOM 883 N N . LEU A 1 120 ? 21.398 9.745 -7.280 1.00 58.38 120 LEU A N 1
ATOM 884 C CA . LEU A 1 120 ? 20.179 8.982 -7.002 1.00 58.38 120 LEU A CA 1
ATOM 885 C C . LEU A 1 120 ? 20.364 8.230 -5.680 1.00 58.38 120 LEU A C 1
ATOM 887 O O . LEU A 1 120 ? 21.480 7.863 -5.315 1.00 58.38 120 LEU A O 1
ATOM 891 N N . THR A 1 121 ? 19.280 7.959 -4.955 1.00 57.94 121 THR A N 1
ATOM 892 C CA . THR A 1 121 ? 19.333 7.126 -3.737 1.00 57.94 121 THR A CA 1
ATOM 893 C C . THR A 1 121 ? 19.829 5.701 -4.023 1.00 57.94 121 THR A C 1
ATOM 895 O O . THR A 1 121 ? 20.359 5.049 -3.129 1.00 57.94 121 THR A O 1
ATOM 898 N N . GLU A 1 122 ? 19.733 5.243 -5.274 1.00 55.19 122 GLU A N 1
ATOM 899 C CA . GLU A 1 122 ? 20.180 3.922 -5.734 1.00 55.19 122 GLU A CA 1
ATOM 900 C C . GLU A 1 122 ? 21.693 3.817 -6.010 1.00 55.19 122 GLU A C 1
ATOM 902 O O . GLU A 1 122 ? 22.213 2.715 -6.181 1.00 55.19 122 GLU A O 1
ATOM 907 N N . THR A 1 123 ? 22.443 4.926 -6.039 1.00 45.66 123 THR A N 1
ATOM 908 C CA . THR A 1 123 ? 23.881 4.909 -6.384 1.00 45.66 123 THR A CA 1
ATOM 909 C C . THR A 1 123 ? 24.806 4.632 -5.191 1.00 45.66 123 THR A C 1
ATOM 911 O O . THR A 1 123 ? 25.837 5.291 -5.054 1.00 45.66 123 THR A O 1
ATOM 914 N N . SER A 1 124 ? 24.490 3.663 -4.324 1.00 43.34 124 SER A N 1
ATOM 915 C CA . SER A 1 124 ? 25.355 3.331 -3.179 1.00 43.34 124 SER A CA 1
ATOM 916 C C . SER A 1 124 ? 25.827 1.876 -3.177 1.00 43.34 124 SER A C 1
ATOM 918 O O . SER A 1 124 ? 25.030 0.945 -3.103 1.00 43.34 124 SER A O 1
ATOM 920 N N . GLY A 1 125 ? 27.154 1.705 -3.247 1.00 38.53 125 GLY A N 1
ATOM 921 C CA . GLY A 1 125 ? 27.845 0.419 -3.153 1.00 38.53 125 GLY A CA 1
ATOM 922 C C . GLY A 1 125 ? 29.197 0.384 -3.870 1.00 38.53 125 GLY A C 1
ATOM 923 O O . GLY A 1 125 ? 29.388 -0.423 -4.775 1.00 38.53 125 GLY A O 1
ATOM 924 N N . LYS A 1 126 ? 30.165 1.229 -3.481 1.00 31.62 126 LYS A N 1
ATOM 925 C CA . LYS A 1 126 ? 31.574 0.862 -3.704 1.00 31.62 126 LYS A CA 1
ATOM 926 C C . LYS A 1 126 ? 31.889 -0.260 -2.718 1.00 31.62 126 LYS A C 1
ATOM 928 O O . LYS A 1 126 ? 32.045 0.003 -1.530 1.00 31.62 126 LYS A O 1
ATOM 933 N N . VAL A 1 127 ? 31.928 -1.497 -3.207 1.00 37.53 127 VAL A N 1
ATOM 934 C CA . VAL A 1 127 ? 32.632 -2.576 -2.507 1.00 37.53 127 VAL A CA 1
ATOM 935 C C . VAL A 1 127 ? 34.109 -2.195 -2.533 1.00 37.53 127 VAL A C 1
ATOM 937 O O . VAL A 1 127 ? 34.655 -1.920 -3.603 1.00 37.53 127 VAL A O 1
ATOM 940 N N . GLN A 1 128 ? 34.685 -2.065 -1.344 1.00 34.78 128 GLN A N 1
ATOM 941 C CA . GLN A 1 128 ? 36.103 -1.805 -1.132 1.00 34.78 128 GLN A CA 1
ATOM 942 C C . GLN A 1 128 ? 36.909 -3.093 -1.290 1.00 34.78 128 GLN A C 1
ATOM 944 O O . GLN A 1 128 ? 36.369 -4.163 -0.926 1.00 34.78 128 GLN A O 1
#

InterPro domains:
  IPR050703 Flavin Monoamine Oxidase [PTHR43563] (8-124)

Organism: Mizuhopecten yessoensis (NCBI:txid6573)

Secondary structure (DSSP, 8-state):
---S-B--STT-SB-S-SEEEE---TT----EEEE--HHHHHHHHTS-HHHHHHHHHHHHHHHH-GGGGG-S------STT-TTTSSSS----TTHHHHHGGGGTSPPS--TT-------TT------

Sequence (128 aa):
MKYGGPSDVSGCDVGPLSGVCDATTPKGSPALVAFLSGDQAIQWSRQKAHTRKNAVLKSSTDFFGSQAETCLDYFEKDWSEELFIEGALAAVSTGALRNFAAGLQEPQGRSLSSRICVCLTETSGKVQ

Foldseek 3Di:
DADLAQDPDPQARHQQFPDKDWPQDPVGNTDIDGDGDDPSLVSLVPDDPVVNVVSVLVSCCVVPNDVSVVDPDDDDDDQCPDPVRVHDDDDDDPCCCVPCVVVQQDQPDDDDPDGDGDDDPPPDDDPD

pLDDT: mean 83.0, std 16.5, range [31.62, 97.38]